Protein AF-A0AAU8N1B9-F1 (afdb_monomer)

Solvent-accessible surface area (bac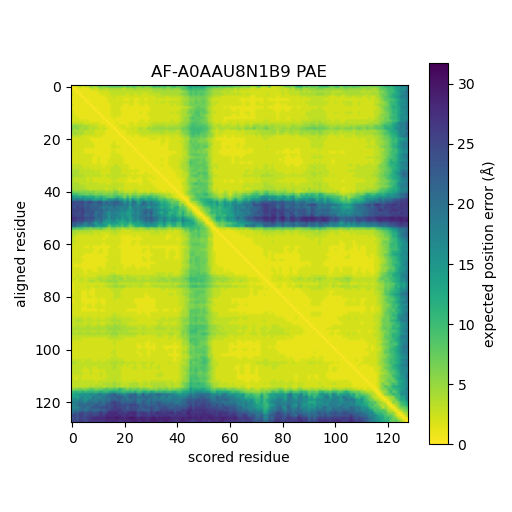kbone atoms only — not comparable to full-atom values): 7487 Å² total; per-residue (Å²): 69,54,72,67,58,51,51,50,53,56,56,64,31,40,32,86,99,54,97,46,71,26,65,69,47,47,32,63,76,70,72,54,55,70,69,56,56,49,41,49,39,42,78,82,71,86,72,84,86,73,68,98,67,79,45,74,52,41,49,50,46,53,48,51,50,51,52,48,51,64,54,48,41,84,82,26,71,42,72,66,56,44,50,47,41,33,66,66,41,60,33,71,94,58,81,48,38,22,54,44,56,36,50,53,70,70,39,50,68,62,55,47,52,53,49,55,53,52,55,52,53,72,72,65,57,78,86,125

Nearest PDB structures (foldseek):
  1y10-assembly3_D  TM=2.522E-01  e=4.566E-01  Mycobacterium tuberculosis
  2ev4-assembly1_B  TM=2.369E-01  e=8.591E-01  Mycobacterium tuberculosis
  1y10-assembly3_B  TM=2.510E-01  e=1.361E+00  Mycobacterium tuberculosis
  1y10-assembly2_C  TM=2.539E-01  e=2.417E+00  Mycobacterium tuberculosis

pLDDT: mean 86.98, std 16.47, range [40.72, 98.38]

Secondary structure (DSSP, 8-state):
--HHHHHHHHHHTBPTTSSSBPHHHHHHHHT--HHHHHHHH-TT------SS---HHHHHHHHHHHHHHHHHGGG-SSHHHHHHHHHH-EEGGGTTEEHHHHHHTT-HHHHHHHHHHHHHHHHHS---

Structure (mmCIF, N/CA/C/O backbone):
data_AF-A0AAU8N1B9-F1
#
_entry.id   AF-A0AAU8N1B9-F1
#
loop_
_atom_site.group_PDB
_atom_site.id
_atom_site.type_symbol
_atom_site.label_atom_id
_atom_site.label_alt_id
_atom_site.label_comp_id
_atom_site.label_asym_id
_atom_site.label_entity_id
_atom_site.label_seq_id
_atom_site.pdbx_PDB_ins_code
_atom_site.Cartn_x
_atom_site.Cartn_y
_atom_site.Cartn_z
_atom_site.occupancy
_atom_site.B_iso_or_equiv
_atom_site.auth_seq_id
_atom_site.auth_comp_id
_atom_site.auth_asym_id
_atom_site.auth_atom_id
_atom_site.pdbx_PDB_model_num
ATOM 1 N N . MET A 1 1 ? -2.340 2.550 -15.303 1.00 93.44 1 MET A N 1
ATOM 2 C CA . MET A 1 1 ? -3.735 2.803 -14.902 1.00 93.44 1 MET A CA 1
ATOM 3 C C . MET A 1 1 ? -4.049 4.273 -15.086 1.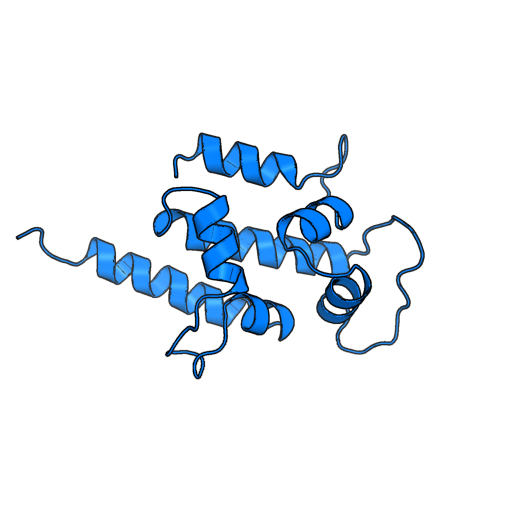00 93.44 1 MET A C 1
ATOM 5 O O . MET A 1 1 ? -3.147 5.105 -15.015 1.00 93.44 1 MET A O 1
ATOM 9 N N . THR A 1 2 ? -5.309 4.594 -15.323 1.00 93.94 2 THR A N 1
ATOM 10 C CA . THR A 1 2 ? -5.813 5.966 -15.401 1.00 93.94 2 THR A CA 1
ATOM 11 C C . THR A 1 2 ? -5.913 6.603 -14.010 1.00 93.94 2 THR A C 1
ATOM 13 O O . THR A 1 2 ? -5.931 5.911 -12.990 1.00 93.94 2 THR A O 1
ATOM 16 N N . GLU A 1 3 ? -6.011 7.935 -13.955 1.00 93.94 3 GLU A N 1
ATOM 17 C CA . GLU A 1 3 ? -6.241 8.654 -12.693 1.00 93.94 3 GLU A CA 1
ATOM 18 C C . GLU A 1 3 ? -7.529 8.176 -12.009 1.00 93.94 3 GLU A C 1
ATOM 20 O O . GLU A 1 3 ? -7.519 7.884 -10.819 1.00 93.94 3 GLU A O 1
ATOM 25 N N . SER A 1 4 ? -8.610 8.004 -12.777 1.00 96.50 4 SER A N 1
ATOM 26 C CA . SER A 1 4 ? -9.913 7.575 -12.256 1.00 96.50 4 SER A CA 1
ATOM 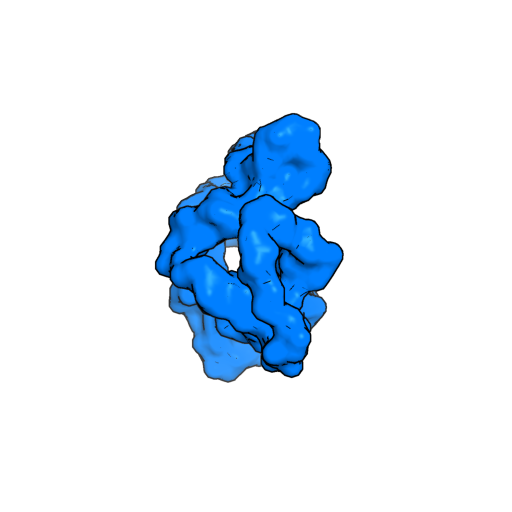27 C C . SER A 1 4 ? -9.886 6.155 -11.678 1.00 96.50 4 SER A C 1
ATOM 29 O O . SER A 1 4 ? -10.485 5.903 -10.629 1.00 96.50 4 SER A O 1
ATOM 31 N N . GLU A 1 5 ? -9.153 5.227 -12.302 1.00 96.56 5 GLU A N 1
ATOM 32 C CA . GLU A 1 5 ? -8.946 3.879 -11.750 1.00 96.56 5 GLU A CA 1
ATOM 33 C C . GLU A 1 5 ? -8.188 3.935 -10.421 1.00 96.56 5 GLU A C 1
ATOM 35 O O . GLU A 1 5 ? -8.572 3.273 -9.454 1.00 96.56 5 GLU A O 1
ATOM 40 N N . PHE A 1 6 ? -7.148 4.770 -10.341 1.00 97.19 6 PHE A N 1
ATOM 41 C CA . PHE A 1 6 ? -6.393 4.958 -9.107 1.00 97.19 6 PHE A CA 1
ATOM 42 C C . PHE A 1 6 ? -7.239 5.608 -8.003 1.00 97.19 6 PHE A C 1
ATOM 44 O O . PHE A 1 6 ? -7.221 5.151 -6.861 1.00 97.19 6 PHE A O 1
ATOM 51 N N . GLU A 1 7 ? -8.015 6.643 -8.324 1.00 96.81 7 GLU A N 1
ATOM 52 C CA . GLU A 1 7 ? -8.937 7.293 -7.388 1.00 96.81 7 GLU A CA 1
ATOM 53 C C . GLU A 1 7 ? -10.005 6.323 -6.876 1.00 96.81 7 GLU A C 1
ATOM 55 O O . GLU A 1 7 ? -10.305 6.299 -5.678 1.00 96.81 7 GLU A O 1
ATOM 60 N N . THR A 1 8 ? -10.541 5.480 -7.761 1.00 97.75 8 THR A N 1
ATOM 61 C CA . THR A 1 8 ? -11.501 4.427 -7.410 1.00 97.75 8 THR A CA 1
ATOM 62 C C . THR A 1 8 ? -10.870 3.419 -6.453 1.00 97.75 8 THR A C 1
ATOM 64 O O . THR A 1 8 ? -11.450 3.102 -5.411 1.00 97.75 8 THR A O 1
ATOM 67 N N . PHE A 1 9 ? -9.646 2.974 -6.743 1.00 98.00 9 PHE A N 1
ATOM 68 C CA . PHE A 1 9 ? -8.889 2.088 -5.864 1.00 98.00 9 PHE A CA 1
ATOM 69 C C . PHE A 1 9 ? -8.625 2.730 -4.495 1.00 98.00 9 PHE A C 1
ATOM 71 O O . PHE A 1 9 ? -8.935 2.132 -3.464 1.00 98.00 9 PHE A O 1
ATOM 78 N N . MET A 1 10 ? -8.142 3.972 -4.449 1.00 97.50 10 MET A N 1
ATOM 79 C CA . MET A 1 10 ? -7.887 4.680 -3.191 1.00 97.50 10 MET A CA 1
ATOM 80 C C . MET A 1 10 ? -9.173 4.911 -2.385 1.00 97.50 10 MET A C 1
ATOM 82 O O . MET A 1 10 ? -9.181 4.740 -1.164 1.00 97.50 10 MET A O 1
ATOM 86 N N . THR A 1 11 ? -10.281 5.224 -3.059 1.00 97.19 11 THR A N 1
ATOM 87 C CA . THR A 1 11 ? -11.611 5.349 -2.443 1.00 97.19 11 THR A CA 1
ATOM 88 C C . THR A 1 11 ? -12.092 4.017 -1.878 1.00 97.19 11 THR A C 1
ATOM 90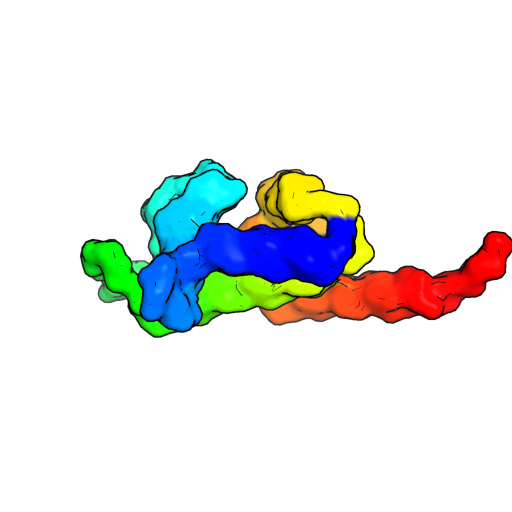 O O . THR A 1 11 ? -12.687 3.986 -0.797 1.00 97.19 11 THR A O 1
ATOM 93 N N . SER A 1 12 ? -11.777 2.900 -2.540 1.00 97.50 12 SER A N 1
ATOM 94 C CA . SER A 1 12 ? -12.098 1.567 -2.029 1.00 97.50 12 SER A CA 1
ATOM 95 C C . SER A 1 12 ? -11.427 1.293 -0.678 1.00 97.50 12 SER A C 1
ATOM 97 O O . SER A 1 12 ? -12.029 0.629 0.156 1.00 97.50 12 SER A O 1
ATOM 99 N N . LEU A 1 13 ? -10.254 1.870 -0.389 1.00 97.38 13 LEU A N 1
ATOM 100 C CA . LEU A 1 13 ? -9.546 1.702 0.889 1.00 97.38 13 LEU A CA 1
ATOM 101 C C . LEU A 1 13 ? -10.107 2.562 2.034 1.00 97.38 13 LEU A C 1
ATOM 103 O O . LEU A 1 13 ? -9.779 2.318 3.196 1.00 97.38 13 LEU A O 1
ATOM 107 N N . ARG A 1 14 ? -10.936 3.568 1.743 1.00 96.25 14 ARG A N 1
ATOM 108 C CA . ARG A 1 14 ? -11.474 4.519 2.729 1.00 96.25 14 ARG A CA 1
ATOM 109 C C . ARG A 1 14 ? -12.462 3.855 3.695 1.00 96.25 14 ARG A C 1
ATOM 111 O O . ARG A 1 14 ? -13.237 2.985 3.304 1.00 96.25 14 ARG A O 1
ATOM 118 N N . ASP A 1 15 ? -12.474 4.293 4.950 1.00 92.88 15 ASP A N 1
ATOM 119 C CA . ASP A 1 15 ? -13.548 3.967 5.891 1.00 92.88 15 ASP A CA 1
ATOM 120 C C . ASP A 1 15 ? -14.775 4.873 5.629 1.00 92.88 15 ASP A C 1
ATOM 122 O O . ASP A 1 15 ? -14.632 6.103 5.694 1.00 92.88 15 ASP A O 1
ATOM 126 N N . PRO A 1 16 ? -15.955 4.320 5.267 1.00 90.75 16 PRO A N 1
ATOM 127 C CA . PRO A 1 16 ? -17.111 5.105 4.831 1.00 90.75 16 PRO A CA 1
ATOM 128 C C . PRO A 1 16 ? -17.477 6.248 5.779 1.00 90.75 16 PRO A C 1
ATOM 130 O O . PRO A 1 16 ? -17.567 6.068 6.987 1.00 90.75 16 PRO A O 1
ATOM 133 N N . GLY A 1 17 ? -17.706 7.440 5.221 1.00 91.50 17 GLY A N 1
ATOM 134 C CA . GLY A 1 17 ? -18.115 8.616 5.998 1.00 91.50 17 GLY A CA 1
ATOM 135 C C . GLY A 1 17 ? -17.006 9.279 6.824 1.00 91.50 17 GLY A C 1
ATOM 136 O O . GLY A 1 17 ? -17.262 10.301 7.450 1.00 91.50 17 GLY A O 1
ATOM 137 N N . THR A 1 18 ? -15.767 8.776 6.799 1.00 91.31 18 THR A N 1
ATOM 138 C CA . THR A 1 18 ? -14.645 9.348 7.570 1.00 91.31 18 THR A CA 1
ATOM 139 C C . THR A 1 18 ? -13.486 9.758 6.655 1.00 91.31 18 THR A C 1
ATOM 141 O O . THR A 1 18 ? -13.439 9.314 5.511 1.00 91.31 18 THR A O 1
ATOM 144 N N . PRO A 1 19 ? -12.529 10.593 7.088 1.00 91.12 19 PRO A N 1
ATOM 145 C CA . PRO A 1 19 ? -11.304 10.851 6.324 1.00 91.12 19 PRO A CA 1
ATOM 146 C C . PRO A 1 19 ? -10.245 9.737 6.474 1.00 91.12 19 PRO A C 1
ATOM 148 O O . PRO A 1 19 ? -9.119 9.896 6.007 1.00 91.12 19 PRO A O 1
ATOM 151 N N . HIS A 1 20 ? -10.561 8.631 7.155 1.00 93.81 20 HIS A N 1
ATOM 152 C CA . HIS A 1 20 ? -9.596 7.591 7.496 1.00 93.81 20 HIS A CA 1
ATOM 153 C C . HIS A 1 20 ? -9.487 6.509 6.419 1.00 93.81 20 HIS A C 1
ATOM 155 O O . HIS A 1 20 ? -10.461 6.152 5.755 1.00 93.81 20 HIS A O 1
ATOM 161 N N . ILE A 1 21 ? -8.292 5.930 6.293 1.00 95.69 21 ILE A N 1
ATOM 162 C CA . ILE A 1 21 ? -8.085 4.682 5.549 1.00 95.69 21 ILE A CA 1
ATOM 163 C C . ILE A 1 21 ? -8.520 3.522 6.450 1.00 95.69 21 ILE A C 1
ATOM 165 O O . ILE A 1 21 ? -8.098 3.457 7.605 1.00 95.69 21 ILE A O 1
ATOM 169 N N . SER A 1 22 ? -9.346 2.610 5.940 1.00 95.31 22 SER A N 1
ATOM 170 C CA . SER A 1 22 ? -9.853 1.458 6.685 1.00 95.31 22 SER A CA 1
ATOM 171 C C . SER A 1 22 ? -8.782 0.365 6.804 1.00 95.31 22 SER A C 1
ATOM 173 O O . SER A 1 22 ? -8.413 -0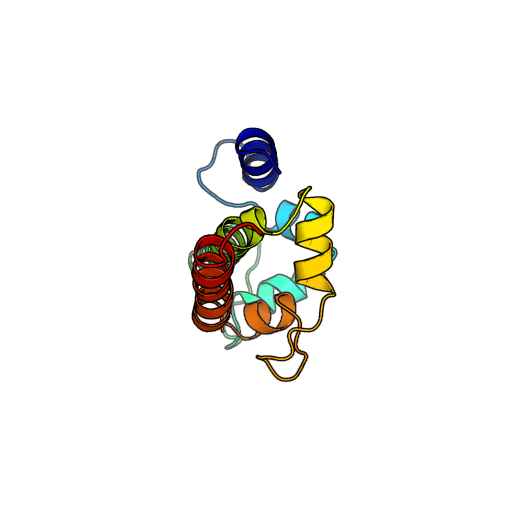.233 5.786 1.00 95.31 22 SER A O 1
ATOM 175 N N . PRO A 1 23 ? -8.323 0.012 8.024 1.00 94.38 23 PRO A N 1
ATOM 176 C CA . PRO A 1 23 ? -7.382 -1.091 8.209 1.00 94.38 23 PRO A CA 1
ATOM 177 C C . PRO A 1 23 ? -7.935 -2.413 7.664 1.00 94.38 23 PRO A C 1
ATOM 179 O O . PRO A 1 23 ? -7.215 -3.160 7.013 1.00 94.38 23 PRO A O 1
ATOM 182 N N . LYS A 1 24 ? -9.236 -2.676 7.864 1.00 94.50 24 LYS A N 1
ATOM 183 C CA . LYS A 1 24 ? -9.910 -3.894 7.389 1.00 94.50 24 LYS A CA 1
ATOM 184 C C . LYS A 1 24 ? -9.853 -4.025 5.868 1.00 94.50 24 LYS A C 1
ATOM 186 O O . LYS A 1 24 ? -9.594 -5.109 5.357 1.00 94.50 24 LYS A O 1
ATOM 191 N N . ARG A 1 25 ? -10.085 -2.932 5.139 1.00 96.69 25 ARG A N 1
ATOM 192 C CA . ARG A 1 25 ? -10.046 -2.958 3.671 1.00 96.69 25 ARG A CA 1
ATOM 193 C C . ARG A 1 25 ? -8.624 -3.129 3.147 1.00 96.69 25 ARG A C 1
ATOM 195 O O . ARG A 1 25 ? -8.422 -3.896 2.216 1.00 96.69 25 ARG A O 1
ATOM 202 N N . VAL A 1 26 ? -7.640 -2.505 3.795 1.00 96.88 26 VAL A N 1
ATOM 203 C CA . VAL A 1 26 ? -6.220 -2.698 3.457 1.00 96.88 26 VAL A CA 1
ATOM 204 C C . VAL A 1 26 ? -5.765 -4.136 3.716 1.00 96.88 26 VAL A C 1
ATOM 206 O O . VAL A 1 26 ? -5.124 -4.725 2.855 1.00 96.88 26 VAL A O 1
ATOM 209 N N . ILE A 1 27 ? -6.148 -4.732 4.848 1.00 95.75 27 ILE A N 1
ATOM 210 C CA . ILE A 1 27 ? -5.906 -6.153 5.154 1.00 95.75 27 ILE A CA 1
ATOM 211 C C . ILE A 1 27 ? -6.441 -7.045 4.030 1.00 95.75 27 ILE A C 1
ATOM 213 O O . ILE A 1 27 ? -5.715 -7.907 3.543 1.00 95.75 27 ILE A O 1
ATOM 217 N N . ASN A 1 28 ? -7.680 -6.805 3.591 1.00 96.62 28 ASN A N 1
ATOM 218 C CA . ASN A 1 28 ? -8.303 -7.583 2.522 1.00 96.62 28 ASN A CA 1
ATOM 219 C C . ASN A 1 28 ? -7.566 -7.437 1.183 1.00 96.62 28 ASN A C 1
ATOM 221 O O . ASN A 1 28 ? -7.354 -8.436 0.508 1.00 96.62 28 ASN A O 1
ATOM 225 N N . VAL A 1 29 ? -7.166 -6.216 0.811 1.00 97.69 29 VAL A N 1
ATOM 226 C CA . VAL A 1 29 ? -6.443 -5.955 -0.447 1.00 97.69 29 VAL A CA 1
ATOM 227 C C . VAL A 1 29 ? -5.051 -6.585 -0.445 1.00 97.69 29 VAL A C 1
ATOM 229 O O . VAL A 1 29 ? -4.633 -7.137 -1.455 1.00 97.69 29 VAL A O 1
ATOM 232 N N . LEU A 1 30 ? -4.333 -6.520 0.678 1.00 96.88 30 LEU A N 1
ATOM 233 C CA . LEU A 1 30 ? -2.978 -7.069 0.783 1.00 96.88 30 LEU A CA 1
ATOM 234 C C . LEU A 1 30 ? -2.951 -8.578 1.068 1.00 96.88 30 LEU A C 1
ATOM 236 O O . LEU A 1 30 ? -1.896 -9.194 0.961 1.00 96.88 30 LEU A O 1
ATOM 240 N N . GLY A 1 31 ? -4.070 -9.177 1.485 1.00 95.94 31 GLY A N 1
ATOM 241 C CA . GLY A 1 31 ? -4.119 -10.591 1.870 1.00 95.94 31 GLY A CA 1
ATOM 242 C C . GLY A 1 31 ? -3.284 -10.932 3.114 1.00 95.94 31 GLY A C 1
ATOM 243 O O . GLY A 1 31 ? -2.869 -12.077 3.280 1.00 95.94 31 GLY A O 1
ATOM 244 N N . ILE A 1 32 ? -3.015 -9.957 3.990 1.00 95.00 32 ILE A N 1
ATOM 245 C CA . ILE A 1 32 ? -2.239 -10.148 5.231 1.00 95.00 32 ILE A CA 1
ATOM 246 C C . ILE A 1 32 ? -3.159 -10.368 6.433 1.00 95.00 32 ILE A C 1
ATOM 248 O O . ILE A 1 32 ? -4.361 -10.131 6.360 1.00 95.00 32 ILE A O 1
ATOM 252 N N . ARG A 1 33 ? -2.625 -10.788 7.586 1.00 91.56 33 ARG A N 1
ATOM 253 C CA . ARG A 1 33 ? -3.436 -10.908 8.810 1.00 91.56 33 ARG A CA 1
ATOM 254 C C . ARG A 1 33 ? -3.463 -9.575 9.551 1.00 91.56 33 ARG A C 1
ATOM 256 O O . ARG A 1 33 ? -2.493 -8.820 9.533 1.00 91.56 33 ARG A O 1
ATOM 263 N N . ALA A 1 34 ? -4.529 -9.325 10.313 1.00 89.69 34 ALA A N 1
ATOM 264 C CA . ALA A 1 34 ? -4.653 -8.108 11.123 1.00 89.69 34 ALA A CA 1
ATOM 265 C C . ALA A 1 34 ? -3.456 -7.883 12.063 1.00 89.69 34 ALA A C 1
ATOM 267 O O . ALA A 1 34 ? -2.955 -6.767 12.166 1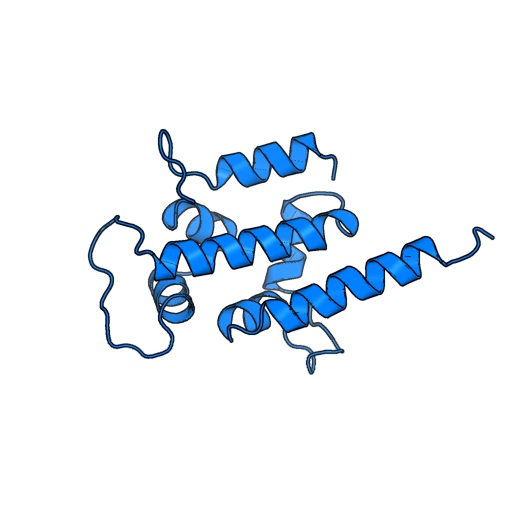.00 89.69 34 ALA A O 1
ATOM 268 N N . LYS A 1 35 ? -2.940 -8.957 12.680 1.00 87.19 35 LYS A N 1
ATOM 269 C CA . LYS A 1 35 ? -1.752 -8.893 13.545 1.00 87.19 35 LYS A CA 1
ATOM 270 C C . LYS A 1 35 ? -0.485 -8.446 12.810 1.00 87.19 35 LYS A C 1
ATOM 272 O O . LYS A 1 35 ? 0.350 -7.784 13.417 1.00 87.19 35 LYS A O 1
ATOM 277 N N . ASP A 1 36 ? -0.363 -8.779 11.524 1.00 90.50 36 ASP A N 1
ATOM 278 C CA . ASP A 1 36 ? 0.791 -8.397 10.712 1.00 90.50 36 ASP A CA 1
ATOM 279 C C . ASP A 1 36 ? 0.730 -6.883 10.445 1.00 90.50 36 ASP A C 1
ATOM 281 O O . ASP A 1 36 ? 1.699 -6.172 10.695 1.00 90.50 36 ASP A O 1
ATOM 285 N N . LEU A 1 37 ? -0.447 -6.352 10.080 1.00 91.62 37 LEU A N 1
ATOM 286 C CA . LEU A 1 37 ? -0.644 -4.905 9.931 1.00 91.62 37 LEU A CA 1
ATOM 287 C C . LEU A 1 37 ? -0.422 -4.143 11.251 1.00 91.62 37 LEU A C 1
ATOM 289 O O . LEU A 1 37 ? 0.188 -3.073 11.257 1.00 91.62 37 LEU A O 1
ATOM 293 N N . THR A 1 38 ? -0.881 -4.688 12.383 1.00 87.81 38 THR A N 1
ATOM 294 C CA . THR A 1 38 ? -0.621 -4.099 13.705 1.00 87.81 38 THR A CA 1
ATOM 295 C C . THR A 1 38 ? 0.876 -4.023 13.996 1.00 87.81 38 THR A C 1
ATOM 297 O O . THR A 1 38 ? 1.339 -2.957 14.405 1.00 87.81 38 THR A O 1
ATOM 300 N N . ALA A 1 39 ? 1.625 -5.103 13.747 1.00 87.38 39 ALA A N 1
ATOM 301 C CA . ALA A 1 39 ? 3.071 -5.142 13.952 1.00 87.38 39 ALA A CA 1
ATOM 302 C C . ALA A 1 39 ? 3.796 -4.088 13.102 1.00 87.38 39 ALA A C 1
ATOM 304 O O . ALA A 1 39 ? 4.621 -3.346 13.629 1.00 87.38 39 ALA A O 1
ATOM 305 N N . ILE A 1 40 ? 3.411 -3.940 11.829 1.00 90.12 40 ILE A N 1
ATOM 306 C CA . ILE A 1 40 ? 3.970 -2.913 10.935 1.00 90.12 40 ILE A CA 1
ATOM 307 C C . ILE A 1 40 ? 3.671 -1.500 11.464 1.00 90.12 40 ILE A C 1
ATOM 309 O O . ILE A 1 40 ? 4.541 -0.633 11.488 1.00 90.12 40 ILE A O 1
ATOM 313 N N . SER A 1 41 ? 2.445 -1.256 11.937 1.00 86.38 41 SER A N 1
ATOM 314 C CA . SER A 1 41 ? 2.044 0.064 12.443 1.00 86.38 41 SER A CA 1
ATOM 315 C C . SER A 1 41 ? 2.656 0.439 13.800 1.00 86.38 41 SER A C 1
ATOM 317 O O . SER A 1 41 ? 2.638 1.613 14.188 1.00 86.38 41 SER A O 1
ATOM 319 N N . ASN A 1 42 ? 3.154 -0.548 14.548 1.00 82.81 42 ASN A N 1
ATOM 320 C CA . ASN A 1 42 ? 3.677 -0.377 15.897 1.00 82.81 42 ASN A CA 1
ATOM 321 C C . ASN A 1 42 ? 4.882 -1.306 16.155 1.00 82.81 42 ASN A C 1
ATOM 323 O O . ASN A 1 42 ? 4.792 -2.208 16.992 1.00 82.81 42 ASN A O 1
ATOM 327 N N . PRO A 1 43 ? 6.024 -1.067 15.486 1.00 69.56 43 PRO A N 1
ATOM 328 C CA . PRO A 1 43 ? 7.164 -1.989 15.491 1.00 69.56 43 PRO A CA 1
ATOM 329 C C . PRO A 1 43 ? 7.795 -2.193 16.879 1.00 69.56 43 PRO A C 1
ATOM 331 O O . PRO A 1 43 ? 8.379 -3.237 17.138 1.00 69.56 43 PRO A O 1
ATOM 334 N N . ASN A 1 44 ? 7.621 -1.236 17.801 1.00 67.56 44 ASN A N 1
ATOM 335 C CA . ASN A 1 44 ? 8.203 -1.273 19.151 1.00 67.56 44 ASN A CA 1
ATOM 336 C C . ASN A 1 44 ? 7.226 -1.767 20.241 1.00 67.56 44 ASN A C 1
ATOM 338 O O . ASN A 1 44 ? 7.483 -1.578 21.424 1.00 67.56 44 ASN A O 1
ATOM 342 N N . GLY A 1 45 ? 6.082 -2.354 19.874 1.00 59.72 45 GLY A N 1
ATOM 343 C CA . GLY A 1 45 ? 5.372 -3.314 20.733 1.00 59.72 45 GLY A CA 1
ATOM 344 C C . GLY A 1 45 ? 4.670 -2.847 22.020 1.00 59.72 45 GLY A C 1
ATOM 345 O O . GLY A 1 45 ? 4.131 -3.696 22.716 1.00 59.72 45 GLY A O 1
ATOM 346 N N . ASN A 1 46 ? 4.573 -1.554 22.345 1.00 48.53 46 ASN A N 1
ATOM 347 C CA . ASN A 1 46 ? 4.008 -1.136 23.652 1.00 48.53 46 ASN A CA 1
ATOM 348 C C . ASN A 1 46 ? 2.502 -0.809 23.656 1.00 48.53 46 ASN A C 1
ATOM 350 O O . ASN A 1 46 ? 1.956 -0.408 24.680 1.00 48.53 46 ASN A O 1
ATOM 354 N N . VAL A 1 47 ? 1.818 -0.927 22.515 1.00 52.56 47 VAL A N 1
ATOM 355 C CA . VAL A 1 47 ? 0.401 -0.543 22.383 1.00 52.56 47 VAL A CA 1
ATOM 356 C C . VAL A 1 47 ? -0.343 -1.661 21.671 1.00 52.56 47 VAL A C 1
ATOM 358 O O . VAL A 1 47 ? -0.179 -1.862 20.467 1.00 52.56 47 VAL A O 1
ATOM 361 N N . ILE A 1 48 ? -1.160 -2.390 22.431 1.00 52.47 48 ILE A N 1
ATOM 362 C CA . ILE A 1 48 ? -2.129 -3.341 21.889 1.00 52.47 48 ILE A CA 1
ATOM 363 C C . ILE A 1 48 ? -3.270 -2.504 21.312 1.00 52.47 48 ILE A C 1
ATOM 365 O O . ILE A 1 48 ? -4.028 -1.893 22.063 1.00 52.47 48 ILE A O 1
ATOM 369 N N . ILE A 1 49 ? -3.376 -2.441 19.983 1.00 54.56 49 ILE A N 1
ATOM 370 C CA . ILE A 1 49 ? -4.527 -1.821 19.322 1.00 54.56 49 ILE A CA 1
ATOM 371 C C . ILE A 1 49 ? -5.708 -2.770 19.528 1.00 54.56 49 ILE A C 1
ATOM 373 O O . ILE A 1 49 ? -5.849 -3.769 18.826 1.00 54.56 49 ILE A O 1
ATOM 377 N N . ARG A 1 50 ? -6.496 -2.492 20.565 1.00 49.81 50 ARG A N 1
ATOM 378 C CA . ARG A 1 50 ? -7.797 -3.112 20.796 1.00 49.81 50 ARG A CA 1
ATOM 379 C C . ARG A 1 50 ? -8.830 -2.236 20.098 1.00 49.81 50 ARG A C 1
ATOM 381 O O . ARG A 1 50 ? -8.788 -1.018 20.229 1.00 49.81 50 ARG A O 1
ATOM 388 N N . ASP A 1 51 ? -9.716 -2.885 19.364 1.00 46.81 51 ASP A N 1
ATOM 389 C CA . ASP A 1 51 ? -10.857 -2.298 18.671 1.00 46.81 51 ASP A CA 1
ATOM 390 C C . ASP A 1 51 ? -10.584 -1.524 17.379 1.00 46.81 51 ASP A C 1
ATOM 392 O O . ASP A 1 51 ? -9.507 -1.007 17.096 1.00 46.81 51 ASP A O 1
ATOM 396 N N . ASN A 1 52 ? -11.649 -1.496 16.581 1.00 48.88 52 ASN A N 1
ATOM 397 C CA . ASN A 1 52 ? -11.864 -0.941 15.245 1.00 48.88 52 ASN A CA 1
ATOM 398 C C . ASN A 1 52 ? -11.504 0.558 15.074 1.00 48.88 52 ASN A C 1
ATOM 400 O O . ASN A 1 52 ? -11.910 1.188 14.103 1.00 48.88 52 ASN A O 1
ATOM 404 N N . GLN A 1 53 ? -10.774 1.162 16.011 1.00 56.34 53 GLN A N 1
ATOM 405 C CA . GLN A 1 53 ? -10.343 2.551 15.941 1.00 56.34 53 GLN A CA 1
ATOM 406 C C . GLN A 1 53 ? -8.916 2.632 15.417 1.00 56.34 53 GLN A C 1
ATOM 408 O O . GLN A 1 53 ? -7.958 2.127 16.007 1.00 56.34 53 GLN A O 1
ATOM 413 N N . SER A 1 54 ? -8.756 3.312 14.286 1.00 65.44 54 SER A N 1
ATOM 414 C CA . SER A 1 54 ? -7.424 3.554 13.769 1.00 65.44 54 SER A CA 1
ATOM 415 C C . SER A 1 54 ? -6.692 4.576 14.634 1.00 65.44 54 SER A C 1
ATOM 417 O O . SER A 1 54 ? -7.023 5.757 14.644 1.00 65.44 54 SER A O 1
ATOM 419 N N . THR A 1 55 ? -5.615 4.144 15.282 1.00 82.75 55 THR A N 1
ATOM 420 C CA . THR A 1 55 ? -4.701 5.057 15.976 1.00 82.75 55 THR A CA 1
ATOM 421 C C . THR A 1 55 ? -4.011 6.007 14.989 1.00 82.75 55 THR A C 1
ATOM 423 O O . THR A 1 55 ? -3.898 5.718 13.792 1.00 82.75 55 THR A O 1
ATOM 426 N N . ALA A 1 56 ? -3.470 7.124 15.484 1.00 86.81 56 ALA A N 1
ATOM 427 C CA . ALA A 1 56 ? -2.673 8.042 14.664 1.00 86.81 56 ALA A CA 1
ATOM 428 C C . ALA A 1 56 ? -1.450 7.353 14.022 1.00 86.81 56 ALA A C 1
ATOM 430 O O . ALA A 1 56 ? -1.088 7.668 12.886 1.00 86.81 56 ALA A O 1
ATOM 431 N N . LYS A 1 57 ? -0.840 6.384 14.727 1.00 87.12 57 LYS A N 1
ATOM 432 C CA . LYS A 1 57 ? 0.253 5.547 14.205 1.00 87.12 57 LYS A CA 1
ATOM 433 C C . LYS A 1 57 ? -0.228 4.643 13.069 1.00 87.12 57 LYS A C 1
ATOM 435 O O . LYS A 1 57 ? 0.387 4.643 12.008 1.00 87.12 57 LYS A O 1
ATOM 440 N N . MET A 1 58 ? -1.365 3.966 13.250 1.00 90.62 58 MET A N 1
ATOM 441 C CA . MET A 1 58 ? -1.991 3.158 12.200 1.00 90.62 58 MET A CA 1
ATOM 442 C C . MET A 1 58 ? -2.330 4.009 10.973 1.00 90.62 58 MET A C 1
ATOM 444 O O . MET A 1 58 ? -1.910 3.680 9.871 1.00 90.62 58 MET A O 1
ATOM 448 N N . GLN A 1 59 ? -2.979 5.164 11.137 1.00 93.31 59 GLN A N 1
ATOM 449 C CA . GLN A 1 59 ? -3.269 6.034 9.993 1.00 93.31 59 GLN A CA 1
ATOM 450 C C . GLN A 1 59 ? -1.996 6.544 9.300 1.00 93.31 59 GLN A C 1
ATOM 452 O O . GLN A 1 59 ? -1.972 6.646 8.078 1.00 93.31 59 GLN A O 1
ATOM 457 N N . ARG A 1 60 ? -0.916 6.846 10.037 1.00 93.00 60 ARG A N 1
ATOM 458 C CA . ARG A 1 60 ? 0.382 7.202 9.431 1.00 93.00 60 ARG A CA 1
ATOM 459 C C . ARG A 1 60 ? 0.935 6.049 8.591 1.00 93.00 60 ARG A C 1
ATOM 461 O O . ARG A 1 60 ? 1.345 6.274 7.458 1.00 93.00 60 ARG A O 1
ATOM 468 N N . CYS A 1 61 ? 0.887 4.834 9.129 1.00 93.69 61 CYS A N 1
ATOM 469 C CA . CYS A 1 61 ? 1.278 3.606 8.444 1.00 93.69 61 CYS A CA 1
ATOM 470 C C . CYS A 1 61 ? 0.473 3.397 7.150 1.00 93.69 61 CYS A C 1
ATOM 472 O O . CYS A 1 61 ? 1.041 3.162 6.086 1.00 93.69 61 CYS A O 1
ATOM 474 N N . LEU A 1 62 ? -0.849 3.562 7.198 1.00 96.12 62 LEU A N 1
ATOM 475 C CA . LEU A 1 62 ? -1.721 3.418 6.029 1.00 96.12 62 LEU A CA 1
ATOM 476 C C . LEU A 1 62 ? -1.515 4.536 4.994 1.00 96.12 62 LEU A C 1
ATOM 478 O O . LEU A 1 62 ? -1.552 4.284 3.793 1.00 96.12 62 LEU A O 1
ATOM 482 N N . ARG A 1 63 ? -1.224 5.768 5.427 1.00 96.88 63 ARG A N 1
ATOM 483 C CA . ARG A 1 63 ? -0.862 6.860 4.509 1.00 96.88 63 ARG A CA 1
ATOM 484 C C . ARG A 1 63 ? 0.477 6.623 3.816 1.00 96.88 63 ARG A C 1
ATOM 486 O O . ARG A 1 63 ? 0.622 6.997 2.658 1.00 96.88 63 ARG A O 1
ATOM 493 N N . ASN A 1 64 ? 1.440 5.988 4.480 1.00 97.25 64 ASN A N 1
ATOM 494 C CA . ASN A 1 64 ? 2.690 5.593 3.830 1.00 97.25 64 ASN A CA 1
ATOM 495 C C . ASN A 1 64 ? 2.451 4.574 2.710 1.00 97.25 64 ASN A C 1
ATOM 497 O O . ASN A 1 64 ? 3.041 4.709 1.642 1.00 97.25 64 ASN A O 1
ATOM 501 N N . LEU A 1 65 ? 1.526 3.630 2.903 1.00 97.75 65 LEU A N 1
ATOM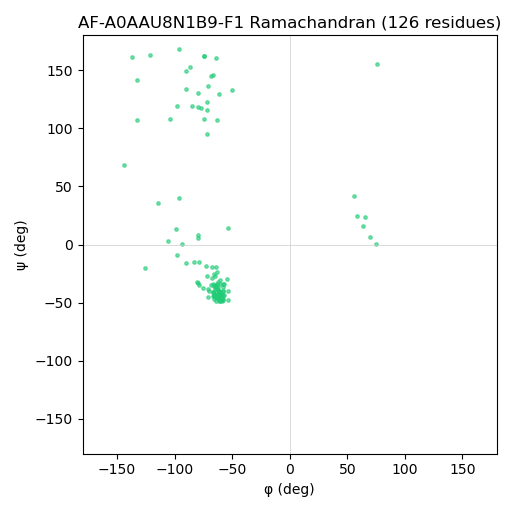 502 C CA . LEU A 1 65 ? 1.099 2.721 1.838 1.00 97.75 65 LEU A CA 1
ATOM 503 C C . LEU A 1 65 ? 0.471 3.487 0.661 1.00 97.75 65 LEU A C 1
ATOM 505 O O . LEU A 1 65 ? 0.854 3.275 -0.485 1.00 97.75 65 LEU A O 1
ATOM 509 N N . ALA A 1 66 ? -0.428 4.436 0.944 1.00 97.75 66 ALA A N 1
ATOM 510 C CA . ALA A 1 66 ? -1.036 5.289 -0.080 1.00 97.75 66 ALA A CA 1
ATOM 511 C C . ALA A 1 66 ? 0.008 6.083 -0.889 1.00 97.75 66 ALA A C 1
ATOM 513 O O . ALA A 1 66 ? -0.110 6.200 -2.107 1.00 97.75 66 ALA A O 1
ATOM 514 N N . ARG A 1 67 ? 1.054 6.600 -0.226 1.00 97.75 67 ARG A N 1
ATOM 515 C CA . ARG A 1 67 ? 2.178 7.281 -0.891 1.00 97.75 67 ARG A CA 1
ATOM 516 C C . ARG A 1 67 ? 2.931 6.338 -1.829 1.00 97.75 67 ARG A C 1
ATOM 518 O O . ARG A 1 67 ? 3.214 6.728 -2.957 1.00 97.75 67 ARG A O 1
ATOM 525 N N . ILE A 1 68 ? 3.218 5.110 -1.387 1.00 97.75 68 ILE A N 1
ATOM 526 C CA . ILE A 1 68 ? 3.893 4.091 -2.209 1.00 97.75 68 ILE A CA 1
ATOM 527 C C . ILE A 1 68 ? 3.052 3.758 -3.442 1.00 97.75 68 ILE A C 1
ATOM 529 O O . ILE A 1 68 ? 3.571 3.805 -4.553 1.00 97.75 68 ILE A O 1
ATOM 533 N N . PHE A 1 69 ? 1.756 3.488 -3.272 1.00 97.69 69 PHE A N 1
ATOM 534 C CA . PHE A 1 69 ? 0.861 3.204 -4.395 1.00 97.69 69 PHE A CA 1
ATOM 535 C C . PHE A 1 69 ? 0.745 4.383 -5.364 1.00 97.69 69 PHE A C 1
ATOM 537 O O . PHE A 1 69 ? 0.798 4.184 -6.573 1.00 97.69 69 PHE A O 1
ATOM 544 N N . SER A 1 70 ? 0.678 5.615 -4.855 1.00 96.56 70 SER A N 1
ATOM 545 C CA . SER A 1 70 ? 0.670 6.814 -5.700 1.00 96.56 70 SER A CA 1
ATOM 546 C C . SER A 1 70 ? 1.938 6.939 -6.552 1.00 96.56 70 SER A C 1
ATOM 548 O O . SER A 1 70 ? 1.852 7.237 -7.739 1.00 96.56 70 SER A O 1
ATOM 550 N N . ALA A 1 71 ? 3.114 6.645 -5.989 1.00 95.56 71 ALA A N 1
ATOM 551 C CA . ALA A 1 71 ? 4.366 6.646 -6.745 1.00 95.56 71 ALA A CA 1
ATOM 552 C C . ALA A 1 71 ? 4.455 5.475 -7.743 1.00 95.56 71 ALA A C 1
ATOM 554 O O . ALA A 1 71 ? 4.916 5.651 -8.869 1.00 95.56 71 ALA A O 1
ATOM 555 N N . ALA A 1 72 ? 3.991 4.286 -7.352 1.00 95.12 72 ALA A N 1
ATOM 556 C CA . ALA A 1 72 ? 4.063 3.082 -8.175 1.00 95.12 72 ALA A CA 1
ATOM 557 C C . ALA A 1 72 ? 3.085 3.102 -9.361 1.00 95.12 72 ALA A C 1
ATOM 559 O O . ALA A 1 72 ? 3.376 2.495 -10.391 1.00 95.12 72 ALA A O 1
ATOM 560 N N . ARG A 1 73 ? 1.953 3.818 -9.263 1.00 94.00 73 ARG A N 1
ATOM 561 C CA . ARG A 1 73 ? 0.873 3.784 -10.270 1.00 94.00 73 ARG A CA 1
ATOM 562 C C . ARG A 1 73 ? 1.324 4.101 -11.698 1.00 94.00 73 ARG A C 1
ATOM 564 O O . ARG A 1 73 ? 0.721 3.616 -12.648 1.00 94.00 73 ARG A O 1
ATOM 571 N N . ALA A 1 74 ? 2.370 4.914 -11.844 1.00 88.81 74 ALA A N 1
ATOM 572 C CA . ALA A 1 74 ? 2.924 5.301 -13.137 1.00 88.81 74 ALA A CA 1
ATOM 573 C C . ALA A 1 74 ? 3.586 4.130 -13.889 1.00 88.81 74 ALA A C 1
ATOM 575 O O . ALA A 1 74 ? 3.740 4.210 -15.102 1.00 88.81 74 ALA A O 1
ATOM 576 N N . ASN A 1 75 ? 3.940 3.049 -13.184 1.00 90.69 75 ASN A N 1
ATOM 577 C CA . ASN A 1 75 ? 4.633 1.880 -13.730 1.00 90.69 75 ASN A CA 1
ATOM 578 C C . ASN A 1 75 ? 3.721 0.652 -13.899 1.00 90.69 75 ASN A C 1
ATOM 580 O O . ASN A 1 75 ? 4.206 -0.418 -14.259 1.00 90.69 75 ASN A O 1
ATOM 584 N N . HIS A 1 76 ? 2.422 0.768 -13.602 1.00 94.62 76 HIS A N 1
ATOM 585 C CA . HIS A 1 76 ? 1.503 -0.373 -13.594 1.00 94.62 76 HIS A CA 1
ATOM 586 C C . HIS A 1 76 ? 0.212 -0.068 -14.344 1.00 94.62 76 HIS A C 1
ATOM 588 O O . HIS A 1 76 ? -0.343 1.031 -14.252 1.00 94.62 76 HIS A O 1
ATOM 594 N N . GLU A 1 77 ? -0.303 -1.056 -15.070 1.00 93.94 77 GLU A N 1
ATOM 595 C CA . GLU A 1 77 ? -1.486 -0.883 -15.910 1.00 93.94 77 GLU A CA 1
ATOM 596 C C . GLU A 1 77 ? -2.776 -0.940 -15.093 1.00 93.94 77 GLU A C 1
ATOM 598 O O . GLU A 1 77 ? -3.681 -0.163 -15.384 1.00 93.94 77 GLU A O 1
ATOM 603 N N . SER A 1 78 ? -2.819 -1.740 -14.021 1.00 96.94 78 SER A N 1
ATOM 604 C CA . SER A 1 78 ? -3.989 -1.894 -13.145 1.00 96.94 78 SER A CA 1
ATOM 605 C C . SER A 1 78 ? -3.631 -1.903 -11.645 1.00 96.94 78 SER A C 1
ATOM 607 O O . SER A 1 78 ? -2.469 -2.143 -11.284 1.00 96.94 78 SER A O 1
ATOM 609 N N . PRO A 1 79 ? -4.604 -1.661 -10.741 1.00 97.25 79 PRO A N 1
ATOM 610 C CA . PRO A 1 79 ? -4.402 -1.805 -9.299 1.00 97.25 79 PRO A CA 1
ATOM 611 C C . PRO A 1 79 ? -3.948 -3.209 -8.883 1.00 97.25 79 PRO A C 1
ATOM 613 O O . PRO A 1 79 ? -3.102 -3.341 -8.002 1.00 97.25 79 PRO A O 1
ATOM 616 N N . GLU A 1 80 ? -4.450 -4.257 -9.535 1.00 96.69 80 GLU A N 1
ATOM 617 C CA . GLU A 1 80 ? -4.088 -5.650 -9.251 1.00 96.69 80 GLU A CA 1
ATOM 618 C C . GLU A 1 80 ? -2.612 -5.910 -9.560 1.00 96.69 80 GLU A C 1
ATOM 620 O O . GLU A 1 80 ? -1.908 -6.484 -8.729 1.00 96.69 80 GLU A O 1
ATOM 625 N N . GLN A 1 81 ? -2.116 -5.436 -10.711 1.00 97.75 81 GLN A N 1
ATOM 626 C CA . GLN A 1 81 ? -0.693 -5.534 -11.055 1.00 97.75 81 GLN A CA 1
ATOM 627 C C . GLN A 1 81 ? 0.183 -4.778 -10.046 1.00 97.75 81 GLN A C 1
ATOM 629 O O . GLN A 1 81 ? 1.221 -5.287 -9.623 1.00 97.75 81 GLN A O 1
ATOM 634 N N . MET A 1 82 ? -0.243 -3.582 -9.628 1.00 97.81 82 MET A N 1
ATOM 635 C CA . MET A 1 82 ? 0.474 -2.777 -8.636 1.00 97.81 82 MET A CA 1
ATOM 636 C C . MET A 1 82 ? 0.532 -3.470 -7.269 1.00 97.81 82 MET A C 1
ATOM 638 O O . MET A 1 82 ? 1.592 -3.507 -6.644 1.00 97.81 82 MET A O 1
ATOM 642 N N . VAL A 1 83 ? -0.583 -4.035 -6.796 1.00 98.25 83 VAL A N 1
ATOM 643 C CA . VAL A 1 83 ? -0.626 -4.779 -5.526 1.00 98.25 83 VAL A CA 1
ATOM 644 C C . VAL A 1 83 ? 0.208 -6.056 -5.624 1.00 98.25 83 VAL A C 1
ATOM 646 O O . VAL A 1 83 ? 0.965 -6.357 -4.702 1.00 98.25 83 VAL A O 1
ATOM 649 N N . TYR A 1 84 ? 0.142 -6.775 -6.748 1.00 98.06 84 TYR A N 1
ATOM 650 C CA . TYR A 1 84 ? 0.980 -7.949 -6.984 1.00 98.06 84 TYR A CA 1
ATOM 651 C C . TYR A 1 84 ? 2.470 -7.600 -6.931 1.00 98.06 84 TYR A C 1
ATOM 653 O O . TYR A 1 84 ? 3.223 -8.274 -6.226 1.00 98.06 84 TYR A O 1
ATOM 661 N N . TRP A 1 85 ? 2.889 -6.533 -7.622 1.00 98.00 85 TRP A N 1
ATOM 662 C CA . TRP A 1 85 ? 4.261 -6.027 -7.567 1.00 98.00 85 TRP A CA 1
ATOM 663 C C . TRP A 1 85 ? 4.662 -5.677 -6.136 1.00 98.00 85 TRP A C 1
ATOM 665 O O . TRP A 1 85 ? 5.704 -6.124 -5.660 1.00 98.00 85 TRP A O 1
ATOM 675 N N . PHE A 1 86 ? 3.802 -4.940 -5.430 1.00 98.38 86 PHE A N 1
ATOM 676 C CA . PHE A 1 86 ? 4.077 -4.496 -4.072 1.00 98.38 86 PHE A CA 1
ATOM 677 C C . PHE A 1 86 ? 4.344 -5.676 -3.131 1.00 98.38 86 PHE A C 1
ATOM 679 O O . PHE A 1 86 ? 5.292 -5.643 -2.346 1.00 98.38 86 PHE A O 1
ATOM 686 N N . MET A 1 87 ? 3.527 -6.724 -3.240 1.00 98.25 87 MET A N 1
ATOM 687 C CA . MET A 1 87 ? 3.599 -7.899 -2.377 1.00 98.25 87 MET A CA 1
ATOM 688 C C . MET A 1 87 ? 4.719 -8.870 -2.759 1.00 98.25 87 MET A C 1
ATOM 690 O O . MET A 1 87 ? 5.295 -9.489 -1.870 1.00 98.25 87 MET A O 1
ATOM 694 N N . ASN A 1 88 ? 5.018 -9.028 -4.053 1.00 98.00 88 ASN A N 1
ATOM 695 C CA . ASN A 1 88 ? 5.763 -10.198 -4.532 1.00 98.00 88 ASN A CA 1
ATOM 696 C C . ASN A 1 88 ? 7.025 -9.877 -5.336 1.00 98.00 88 ASN A C 1
ATOM 698 O O . ASN A 1 88 ? 7.872 -10.755 -5.481 1.00 98.00 88 ASN A O 1
ATOM 702 N N . TYR A 1 89 ? 7.164 -8.676 -5.903 1.00 96.94 89 TYR A N 1
ATOM 703 C CA . TYR A 1 89 ? 8.261 -8.410 -6.830 1.00 96.94 89 TYR A CA 1
ATOM 704 C C . TYR A 1 89 ? 9.541 -8.013 -6.076 1.00 96.94 89 TYR A C 1
ATOM 706 O O . TYR A 1 89 ? 9.540 -6.995 -5.374 1.00 96.94 89 TYR A O 1
ATOM 714 N N . PRO A 1 90 ? 10.642 -8.777 -6.206 1.00 97.06 90 PRO A N 1
ATOM 715 C CA . PRO A 1 90 ? 11.895 -8.460 -5.534 1.00 97.06 90 PRO A CA 1
ATOM 716 C C . PRO A 1 90 ? 12.555 -7.228 -6.162 1.00 97.06 90 PRO A C 1
ATOM 718 O O . PRO A 1 90 ? 12.644 -7.108 -7.383 1.00 97.06 90 PRO A O 1
ATOM 721 N N . LEU A 1 91 ? 13.061 -6.322 -5.325 1.00 95.94 91 LEU A N 1
ATOM 722 C CA . LEU A 1 91 ? 13.744 -5.100 -5.748 1.00 95.94 91 LEU A CA 1
ATOM 723 C C . LEU A 1 91 ? 15.263 -5.270 -5.563 1.00 95.94 91 LEU A C 1
ATOM 725 O O . LEU A 1 91 ? 15.737 -5.273 -4.421 1.00 95.94 91 LEU A O 1
ATOM 729 N N . PRO A 1 92 ? 16.058 -5.405 -6.645 1.00 94.50 92 PRO A N 1
ATOM 730 C CA . PRO A 1 92 ? 17.504 -5.632 -6.543 1.00 94.50 92 PRO A CA 1
ATOM 731 C C . PRO A 1 92 ? 18.244 -4.550 -5.744 1.00 94.50 92 PRO A C 1
ATOM 733 O O . PRO A 1 92 ? 19.170 -4.857 -4.997 1.00 94.50 92 PRO A O 1
ATOM 736 N N . GLN A 1 93 ? 17.785 -3.298 -5.825 1.00 93.81 93 GLN A N 1
ATOM 737 C CA . GLN A 1 93 ? 18.347 -2.148 -5.104 1.00 93.81 93 GLN A CA 1
ATOM 738 C C . GLN A 1 93 ? 18.210 -2.279 -3.579 1.00 93.81 93 GLN A C 1
ATOM 740 O O . GLN A 1 93 ? 18.934 -1.628 -2.830 1.00 93.81 93 GLN A O 1
ATOM 745 N N . PHE A 1 94 ? 17.305 -3.144 -3.114 1.00 95.19 94 PHE A N 1
ATOM 746 C CA . PHE A 1 94 ? 17.065 -3.423 -1.702 1.00 95.19 94 PHE A CA 1
ATOM 747 C C . PHE A 1 94 ? 17.425 -4.861 -1.325 1.00 95.19 94 PHE A C 1
ATOM 749 O O . PHE A 1 94 ? 16.759 -5.464 -0.484 1.00 95.19 94 PHE A O 1
ATOM 756 N N . TYR A 1 95 ? 18.484 -5.416 -1.926 1.00 95.94 95 TYR A N 1
ATOM 757 C CA . TYR A 1 95 ? 18.920 -6.798 -1.690 1.00 95.94 95 TYR A CA 1
ATOM 758 C C . TYR A 1 95 ? 17.799 -7.810 -1.959 1.00 95.94 95 TYR A C 1
ATOM 760 O O . TYR A 1 95 ? 17.597 -8.745 -1.188 1.00 95.94 95 TYR A O 1
ATOM 768 N N . TYR A 1 96 ? 17.051 -7.589 -3.043 1.00 97.00 96 TYR A N 1
ATOM 769 C CA . TYR A 1 96 ? 15.926 -8.424 -3.477 1.00 97.00 96 TYR A CA 1
ATOM 770 C C . TYR A 1 96 ? 14.735 -8.466 -2.510 1.00 97.00 96 TYR A C 1
ATOM 772 O O . TYR A 1 96 ? 13.853 -9.305 -2.669 1.00 97.00 96 TYR A O 1
ATOM 780 N N . ARG A 1 97 ? 14.654 -7.529 -1.557 1.00 97.69 97 ARG A N 1
ATOM 781 C CA . ARG A 1 97 ? 13.436 -7.323 -0.765 1.00 97.69 97 ARG A CA 1
ATOM 782 C C . ARG A 1 97 ? 12.304 -6.796 -1.635 1.00 97.69 97 ARG A C 1
ATOM 784 O O . ARG A 1 97 ? 12.522 -5.999 -2.545 1.00 97.69 97 ARG A O 1
ATOM 791 N N . THR A 1 98 ? 11.088 -7.199 -1.317 1.00 98.19 98 THR A N 1
ATOM 792 C CA . THR A 1 98 ? 9.859 -6.672 -1.917 1.00 98.19 98 THR A CA 1
ATOM 793 C C . THR A 1 98 ? 9.534 -5.275 -1.389 1.00 98.19 98 THR A C 1
ATOM 795 O O . THR A 1 98 ? 9.996 -4.854 -0.321 1.00 98.19 98 THR A O 1
ATOM 798 N N . ALA A 1 99 ? 8.681 -4.543 -2.107 1.00 97.81 99 ALA A N 1
ATOM 799 C CA . ALA A 1 99 ? 8.169 -3.263 -1.623 1.00 97.81 99 ALA A CA 1
ATOM 800 C C . ALA A 1 99 ? 7.378 -3.414 -0.307 1.00 97.81 99 ALA A C 1
ATOM 802 O O . ALA A 1 99 ? 7.469 -2.546 0.564 1.00 97.81 99 ALA A O 1
ATOM 803 N N . PHE A 1 100 ? 6.662 -4.529 -0.127 1.00 98.06 100 PHE A N 1
ATOM 804 C CA . PHE A 1 100 ? 5.986 -4.868 1.123 1.00 98.06 100 PHE A CA 1
ATOM 805 C C . PHE A 1 100 ? 6.967 -5.021 2.287 1.00 98.06 100 PHE A C 1
ATOM 807 O O . PHE A 1 100 ? 6.730 -4.464 3.356 1.00 98.06 100 PHE A O 1
ATOM 814 N N . GLU A 1 101 ? 8.095 -5.706 2.098 1.00 97.00 101 GLU A N 1
ATOM 815 C CA . GLU A 1 101 ? 9.114 -5.835 3.147 1.00 97.00 101 GLU A CA 1
ATOM 816 C C . GLU A 1 101 ? 9.749 -4.487 3.504 1.00 97.00 101 GLU A C 1
ATOM 818 O O . GLU A 1 101 ? 10.010 -4.214 4.676 1.00 97.00 101 GLU A O 1
ATOM 823 N N . MET A 1 102 ? 9.951 -3.610 2.518 1.00 97.06 102 MET A N 1
ATOM 824 C CA . MET A 1 102 ? 10.433 -2.244 2.753 1.00 97.06 102 MET A CA 1
ATOM 825 C C . MET A 1 102 ? 9.413 -1.407 3.532 1.00 97.06 102 MET A C 1
ATOM 827 O O . MET A 1 102 ? 9.773 -0.686 4.467 1.00 97.06 102 MET A O 1
ATOM 831 N N . TYR A 1 103 ? 8.130 -1.537 3.191 1.00 95.56 103 TYR A N 1
ATOM 832 C CA . TYR A 1 103 ? 7.025 -0.936 3.932 1.00 95.56 103 TYR A CA 1
ATOM 833 C C . TYR A 1 103 ? 6.958 -1.456 5.375 1.00 95.56 103 TYR A C 1
ATOM 835 O O . TYR A 1 103 ? 6.892 -0.658 6.312 1.00 95.56 103 TYR A O 1
ATOM 843 N N . ALA A 1 104 ? 7.052 -2.774 5.560 1.00 94.25 104 ALA A N 1
ATOM 844 C CA . ALA A 1 104 ? 7.024 -3.432 6.860 1.00 94.25 104 ALA A CA 1
ATOM 845 C C . ALA A 1 104 ? 8.207 -3.030 7.756 1.00 94.25 104 ALA A C 1
ATOM 847 O O . ALA A 1 104 ? 8.048 -2.892 8.966 1.00 94.25 104 ALA A O 1
ATOM 848 N N . ALA A 1 105 ? 9.374 -2.776 7.159 1.00 92.50 105 ALA A N 1
ATOM 849 C CA . ALA A 1 105 ? 10.571 -2.294 7.845 1.00 92.50 105 ALA A CA 1
ATOM 850 C C . ALA A 1 105 ? 10.566 -0.775 8.127 1.00 92.50 105 ALA A C 1
ATOM 852 O O . ALA A 1 105 ? 11.590 -0.232 8.534 1.00 92.50 105 ALA A O 1
ATOM 853 N N . ALA A 1 106 ? 9.449 -0.073 7.893 1.00 91.62 106 ALA A N 1
ATOM 854 C CA . ALA A 1 106 ? 9.326 1.383 8.019 1.00 91.62 106 ALA A CA 1
ATOM 855 C C . ALA A 1 106 ? 10.301 2.192 7.131 1.00 91.62 106 ALA A C 1
ATOM 857 O O . ALA A 1 106 ? 10.568 3.363 7.401 1.00 91.62 106 ALA A O 1
ATOM 858 N N . ARG A 1 107 ? 10.776 1.608 6.022 1.00 94.50 107 ARG A N 1
ATOM 859 C CA . ARG A 1 107 ? 11.705 2.227 5.054 1.00 94.50 107 ARG A CA 1
ATOM 860 C C . ARG A 1 107 ? 10.971 2.849 3.860 1.00 94.50 107 ARG A C 1
ATOM 862 O O . ARG A 1 107 ? 11.398 2.739 2.713 1.00 94.50 107 ARG A O 1
ATOM 869 N N . THR A 1 108 ? 9.830 3.495 4.117 1.00 95.19 108 THR A N 1
ATOM 870 C CA . THR A 1 108 ? 8.976 4.091 3.071 1.00 95.19 108 THR A CA 1
ATOM 871 C C . THR A 1 108 ? 9.718 5.134 2.233 1.00 95.19 108 THR A C 1
ATOM 873 O O . THR A 1 108 ? 9.583 5.127 1.014 1.00 95.19 108 THR A O 1
ATOM 876 N N . GLU A 1 109 ? 10.501 6.017 2.858 1.00 95.38 109 GLU A N 1
ATOM 877 C CA . GLU A 1 109 ? 11.181 7.110 2.140 1.00 95.38 109 GLU A CA 1
ATOM 878 C C . GLU A 1 109 ? 12.242 6.602 1.155 1.00 95.38 109 GLU A C 1
ATOM 880 O O . GLU A 1 109 ? 12.385 7.142 0.060 1.00 95.38 109 GLU A O 1
ATOM 885 N N . GLU A 1 110 ? 12.948 5.527 1.504 1.00 95.75 110 GLU A N 1
ATOM 886 C CA . GLU A 1 110 ? 13.931 4.903 0.614 1.00 95.75 110 GLU A CA 1
ATOM 887 C C . GLU A 1 110 ? 13.254 4.290 -0.613 1.00 95.75 110 GLU A C 1
ATOM 889 O O . GLU A 1 110 ? 13.690 4.515 -1.742 1.00 95.75 110 GLU A O 1
ATOM 894 N N . LEU A 1 111 ? 12.139 3.579 -0.411 1.00 95.69 111 LEU A N 1
ATOM 895 C CA . LEU A 1 111 ? 11.355 3.024 -1.513 1.00 95.69 111 LEU A CA 1
ATOM 896 C C . LEU A 1 111 ? 10.790 4.126 -2.420 1.00 95.69 111 LEU A C 1
ATOM 898 O O . LEU A 1 111 ? 10.853 4.004 -3.641 1.00 95.69 111 LEU A O 1
ATOM 902 N N . LEU A 1 112 ? 10.266 5.212 -1.844 1.00 95.88 112 LEU A N 1
ATOM 903 C CA . LEU A 1 112 ? 9.781 6.352 -2.625 1.00 95.88 112 LEU A CA 1
ATOM 904 C C . LEU A 1 112 ? 10.901 7.004 -3.438 1.00 95.88 112 LEU A C 1
ATOM 906 O O . LEU A 1 112 ? 10.662 7.349 -4.589 1.00 95.88 112 LEU A O 1
ATOM 910 N N . SER A 1 113 ? 12.107 7.121 -2.875 1.00 94.44 113 SER A N 1
ATOM 911 C CA . SER A 1 113 ? 13.265 7.681 -3.584 1.00 94.44 113 SER A CA 1
ATOM 912 C C . SER A 1 113 ? 13.634 6.854 -4.819 1.00 94.44 113 SER A C 1
ATOM 914 O O . SER A 1 113 ? 13.919 7.420 -5.870 1.00 94.44 113 SER A O 1
ATOM 916 N N . LEU A 1 114 ? 13.563 5.521 -4.728 1.00 90.88 114 LEU A N 1
ATOM 917 C CA . LEU A 1 114 ? 13.755 4.639 -5.885 1.00 90.88 114 LEU A CA 1
ATOM 918 C C . LEU A 1 114 ? 12.665 4.855 -6.948 1.00 90.88 114 LEU A C 1
ATOM 920 O O . LEU A 1 114 ? 12.963 5.008 -8.131 1.00 90.88 114 LEU A O 1
ATOM 924 N N . LEU A 1 115 ? 11.396 4.871 -6.530 1.00 90.75 115 LEU A N 1
ATOM 925 C CA . LEU A 1 115 ? 10.261 4.984 -7.450 1.00 90.75 115 LEU A CA 1
ATOM 926 C C . LEU A 1 115 ? 10.234 6.328 -8.187 1.00 90.75 115 LEU A C 1
ATOM 928 O O . LEU A 1 115 ? 9.854 6.371 -9.355 1.00 90.75 115 LEU A O 1
ATOM 932 N N . THR A 1 116 ? 10.649 7.417 -7.538 1.00 85.69 116 THR A N 1
ATOM 933 C CA . THR A 1 116 ? 10.715 8.741 -8.168 1.00 85.69 116 THR A CA 1
ATOM 934 C C . THR A 1 116 ? 11.967 8.936 -9.017 1.00 85.69 116 THR A C 1
ATOM 936 O O . THR A 1 116 ? 11.877 9.598 -10.049 1.00 85.69 116 THR A O 1
ATOM 939 N N . ALA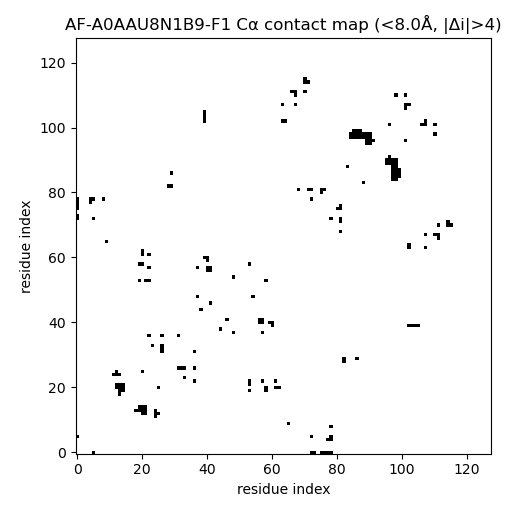 A 1 117 ? 13.102 8.328 -8.660 1.00 78.69 117 ALA A N 1
ATOM 940 C CA . ALA A 1 117 ? 14.300 8.333 -9.502 1.00 78.69 117 ALA A CA 1
ATOM 941 C C . ALA A 1 117 ? 14.038 7.660 -10.862 1.00 78.69 117 ALA A C 1
ATOM 943 O O . ALA A 1 117 ? 14.337 8.235 -11.909 1.00 78.69 117 ALA A O 1
ATOM 944 N N . ASN A 1 118 ? 13.362 6.508 -10.860 1.00 63.16 118 ASN A N 1
ATOM 945 C CA . ASN A 1 118 ? 13.030 5.776 -12.088 1.00 63.16 118 ASN A CA 1
ATOM 946 C C . ASN A 1 118 ? 12.060 6.551 -13.005 1.00 63.16 118 ASN A C 1
ATOM 948 O O . ASN A 1 118 ? 12.096 6.397 -14.226 1.00 63.16 118 ASN A O 1
ATOM 952 N N . LEU A 1 119 ? 11.223 7.436 -12.447 1.00 58.09 119 LEU A N 1
ATOM 953 C CA . LEU A 1 119 ? 10.367 8.328 -13.242 1.00 58.09 119 LEU A CA 1
ATOM 954 C C . LEU A 1 119 ? 11.167 9.378 -14.022 1.00 58.09 119 LEU A C 1
ATOM 956 O O . LEU A 1 119 ? 10.714 9.819 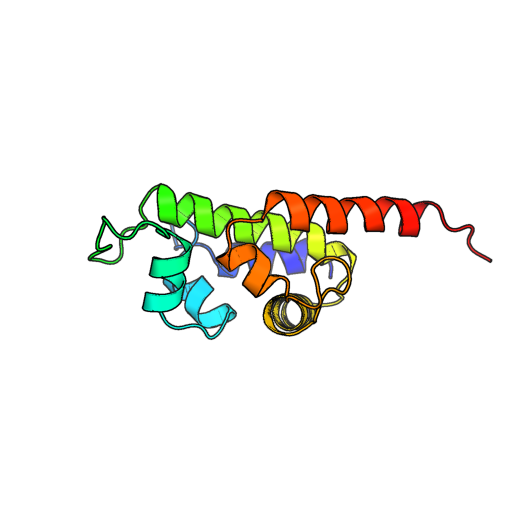-15.080 1.00 58.09 119 LEU A O 1
ATOM 960 N N . HIS A 1 120 ? 12.336 9.786 -13.523 1.00 55.31 120 HIS A N 1
ATOM 961 C CA . HIS A 1 120 ? 13.222 10.694 -14.247 1.00 55.31 120 HIS A CA 1
ATOM 962 C C . HIS A 1 120 ? 13.960 9.980 -15.384 1.00 55.31 120 HIS A C 1
ATOM 964 O O . HIS A 1 120 ? 14.072 10.549 -16.468 1.00 55.31 120 HIS A O 1
ATOM 970 N N . GLU A 1 121 ? 14.371 8.724 -15.194 1.00 52.25 121 GLU A N 1
ATOM 971 C CA . GLU A 1 121 ? 15.002 7.923 -16.254 1.00 52.25 121 GLU A CA 1
ATOM 972 C C . GLU A 1 121 ? 14.026 7.614 -17.402 1.00 52.25 121 GLU A C 1
ATOM 974 O O . GLU A 1 121 ? 14.357 7.823 -18.569 1.00 52.25 121 GLU A O 1
ATOM 979 N N . ALA A 1 122 ? 12.779 7.238 -17.091 1.00 50.84 122 ALA A N 1
ATOM 980 C CA . ALA A 1 122 ? 11.748 6.969 -18.101 1.00 50.84 122 ALA A CA 1
ATOM 981 C C . ALA A 1 122 ? 11.333 8.214 -18.912 1.00 50.84 122 ALA A C 1
ATOM 983 O O . ALA A 1 122 ? 10.873 8.095 -20.047 1.00 50.84 122 ALA A O 1
ATOM 984 N N . ARG A 1 123 ? 11.492 9.419 -18.347 1.00 51.41 123 ARG A N 1
ATOM 985 C CA . ARG A 1 123 ? 11.219 10.700 -19.028 1.00 51.41 123 ARG A CA 1
ATOM 986 C C . ARG A 1 123 ? 12.433 11.269 -19.771 1.00 51.41 123 ARG A C 1
ATOM 988 O O . ARG A 1 123 ? 12.252 12.169 -20.586 1.00 51.41 123 ARG A O 1
ATOM 995 N N . GLY A 1 124 ? 13.638 10.772 -19.485 1.00 46.59 124 GLY A N 1
ATOM 996 C CA . GLY A 1 124 ? 14.898 11.209 -20.092 1.00 46.59 124 GLY A CA 1
ATOM 997 C C . GLY A 1 124 ? 15.392 10.337 -21.250 1.00 46.59 124 GLY A C 1
ATOM 998 O O . GLY A 1 124 ? 16.338 10.727 -21.931 1.00 46.59 124 GLY A O 1
ATOM 999 N N . ALA A 1 125 ? 14.773 9.180 -21.499 1.00 40.72 125 ALA A N 1
ATOM 1000 C CA . ALA A 1 125 ? 15.119 8.336 -22.638 1.00 40.72 125 ALA A CA 1
ATOM 1001 C C . ALA A 1 125 ? 14.643 8.987 -23.956 1.00 40.72 125 ALA A C 1
ATOM 1003 O O . ALA A 1 125 ? 13.443 9.256 -24.097 1.00 40.72 125 ALA A O 1
ATOM 1004 N N . PRO A 1 126 ? 15.531 9.249 -24.936 1.00 44.25 126 PRO A N 1
ATOM 1005 C CA . PRO A 1 126 ? 15.090 9.678 -26.254 1.00 44.25 126 PRO A CA 1
ATOM 1006 C C . PRO A 1 126 ? 14.221 8.570 -26.852 1.00 44.25 126 PRO A C 1
ATOM 1008 O O . PRO A 1 126 ? 14.604 7.400 -26.853 1.00 44.25 126 PRO A O 1
ATOM 1011 N N . ARG A 1 127 ? 13.033 8.937 -27.344 1.00 44.28 127 ARG A N 1
ATOM 1012 C CA . ARG A 1 127 ? 12.234 8.039 -28.181 1.00 44.28 127 ARG A CA 1
ATOM 1013 C C . ARG A 1 127 ? 13.048 7.764 -29.446 1.00 44.28 127 ARG A C 1
ATOM 1015 O O . ARG A 1 127 ? 13.235 8.684 -30.240 1.00 44.28 127 ARG A O 1
ATOM 1022 N N . ALA A 1 128 ? 13.584 6.550 -29.553 1.00 46.31 128 ALA A N 1
ATOM 1023 C CA . ALA A 1 128 ? 14.130 6.020 -30.797 1.00 46.31 128 ALA A CA 1
ATOM 1024 C C . ALA A 1 128 ? 12.999 5.750 -31.796 1.00 46.31 128 ALA A C 1
ATOM 1026 O O . ALA A 1 128 ? 11.890 5.384 -31.335 1.00 46.31 128 ALA A O 1
#

Sequence (128 aa):
MTESEFETFMTSLRDPGTPHISPKRVINVLGIRAKDLTAISNPNGNVIIRDNQSTAKMQRCLRNLARIFSAARANHESPEQMVYWFMNYPLPQFYYRTAFEMYAAARTEELLSLLTANLHEARGAPRA

Radius of gyration: 15.45 Å; Cα contacts (8 Å, |Δi|>4): 110; chains: 1; bounding box: 37×22×54 Å

Mean predicted aligned error: 6.17 Å

Organism: NCBI:txid1792846

Foldseek 3Di:
DDPVQLVVVQVQQDDPPDPAGFLVSVCVLLVHDSVLLVCLLCVPPPDDPPDRDQDPSSRVLVVLVVLLLVLCVVVDDHPNRSSCQQNPAFDVVVVGDHVVVCSSVVVSVVSSVVSVVVVVVVVPDPDD